Protein AF-A0A483A3L3-F1 (afdb_monomer)

pLDDT: mean 83.04, std 16.46, range [41.25, 95.81]

Nearest PDB structures (foldseek):
  6xg8-assembly1_A  TM=8.946E-01  e=9.373E-04  Acetivibrio thermocellus ATCC 27405
  5hiy-assembly1_A  TM=5.834E-01  e=6.926E+00  Porcine epidemic diarrhea vir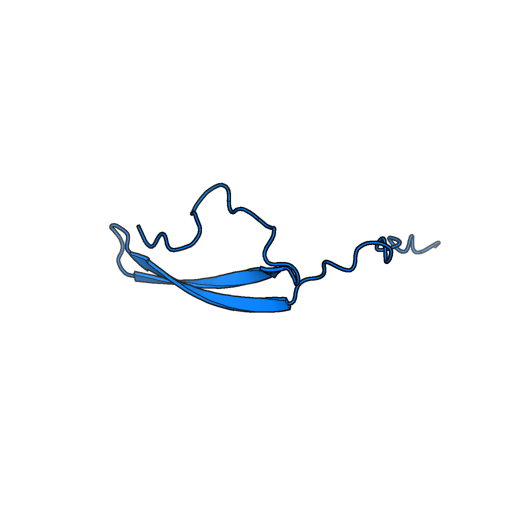us CV777
  2bxx-assembly1_A  TM=2.844E-01  e=3.331E+00  Infectious bronchitis virus

Foldseek 3Di:
DDDPDDPDPPVDPKDWDFWDWAWAQDPVGIDIDTHIAIPVNPDADDPAGDPRRD

Structure (mmCIF, N/CA/C/O backbone):
data_AF-A0A483A3L3-F1
#
_entry.id   AF-A0A483A3L3-F1
#
loop_
_atom_site.group_PDB
_atom_site.id
_atom_site.type_symbol
_atom_site.label_atom_id
_atom_site.label_alt_id
_atom_site.label_comp_id
_atom_site.label_asym_id
_atom_site.label_entity_id
_atom_site.label_seq_id
_atom_site.pdbx_PDB_ins_code
_atom_site.Cartn_x
_atom_site.Cartn_y
_atom_site.Cartn_z
_atom_site.occupancy
_atom_site.B_iso_or_equiv
_atom_site.auth_seq_id
_atom_site.auth_comp_id
_atom_site.auth_asym_id
_atom_site.auth_atom_id
_atom_site.pdbx_PDB_mode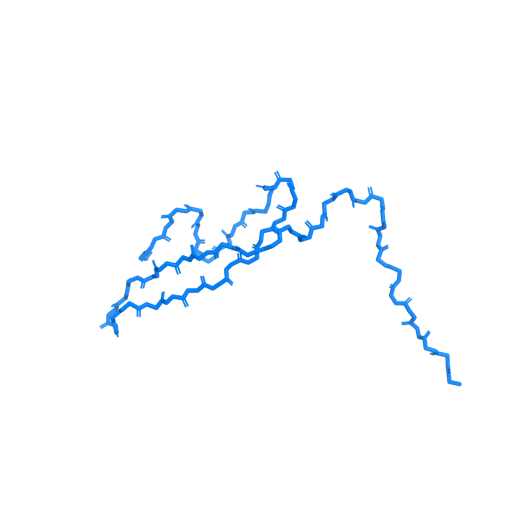l_num
ATOM 1 N N . MET A 1 1 ? 19.681 -33.330 -12.110 1.00 42.06 1 MET A N 1
ATOM 2 C CA . MET A 1 1 ? 18.618 -32.543 -11.454 1.00 42.06 1 MET A CA 1
ATOM 3 C C . MET A 1 1 ? 18.628 -31.176 -12.117 1.00 42.06 1 MET A C 1
ATOM 5 O O . MET A 1 1 ? 19.530 -30.396 -11.851 1.00 42.06 1 MET A O 1
ATOM 9 N N . VAL A 1 2 ? 17.760 -30.962 -13.107 1.00 41.25 2 VAL A N 1
ATOM 10 C CA . VAL A 1 2 ? 17.723 -29.708 -13.875 1.00 41.25 2 VAL A CA 1
ATOM 11 C C . VAL A 1 2 ? 16.858 -28.741 -13.084 1.00 41.25 2 VAL A C 1
ATOM 13 O O . VAL A 1 2 ? 15.672 -28.989 -12.886 1.00 41.25 2 VAL A O 1
ATOM 16 N N . ILE A 1 3 ? 17.480 -27.699 -12.547 1.00 52.03 3 ILE A N 1
ATOM 17 C CA . ILE A 1 3 ? 16.780 -26.649 -11.818 1.00 52.03 3 ILE A CA 1
ATOM 18 C C . ILE A 1 3 ? 16.095 -25.803 -12.888 1.00 52.03 3 ILE A C 1
ATOM 20 O O . ILE A 1 3 ? 16.763 -25.128 -13.666 1.00 52.03 3 ILE A O 1
ATOM 24 N N . GLN A 1 4 ? 14.774 -25.912 -12.986 1.00 52.22 4 GLN A N 1
ATOM 25 C CA . GLN A 1 4 ? 13.979 -25.163 -13.950 1.00 52.22 4 GLN A CA 1
ATOM 26 C C . GLN A 1 4 ? 13.889 -23.707 -13.472 1.00 52.22 4 GLN A C 1
ATOM 28 O O . GLN A 1 4 ? 13.017 -23.346 -12.681 1.00 52.22 4 GLN A O 1
ATOM 33 N N . SER A 1 5 ? 14.846 -22.879 -13.884 1.00 52.03 5 SER A N 1
ATOM 34 C CA . SER A 1 5 ? 14.809 -21.433 -13.675 1.00 52.03 5 SER A CA 1
ATOM 35 C C . SER A 1 5 ? 13.597 -20.857 -14.406 1.00 52.03 5 SER A C 1
ATOM 37 O O . SER A 1 5 ? 13.510 -20.949 -15.626 1.00 52.03 5 SER A O 1
ATOM 39 N N . HIS A 1 6 ? 12.648 -20.293 -13.652 1.00 51.03 6 HIS A N 1
ATOM 40 C CA . HIS A 1 6 ? 11.591 -19.453 -14.209 1.00 51.03 6 HIS A CA 1
ATOM 41 C C . HIS A 1 6 ? 12.260 -18.241 -14.867 1.00 51.03 6 HIS A C 1
ATOM 43 O O . HIS A 1 6 ? 12.799 -17.387 -14.160 1.00 51.03 6 HIS A O 1
ATOM 49 N N . GLU A 1 7 ? 12.256 -18.178 -16.198 1.00 50.22 7 GLU A N 1
ATOM 50 C CA . GLU A 1 7 ? 12.563 -16.948 -16.925 1.00 50.22 7 GLU A CA 1
ATOM 51 C C . GLU A 1 7 ? 11.541 -15.892 -16.492 1.00 50.22 7 GLU A C 1
ATOM 53 O O . GLU A 1 7 ? 10.360 -15.967 -16.821 1.00 50.22 7 GLU A O 1
ATOM 58 N N . GLN A 1 8 ? 11.982 -14.944 -15.666 1.00 57.97 8 GLN A N 1
ATOM 59 C CA . GLN A 1 8 ? 11.226 -13.722 -15.434 1.00 57.97 8 GLN A CA 1
ATOM 60 C C . GLN A 1 8 ? 11.260 -12.950 -16.747 1.00 57.97 8 GLN A C 1
ATOM 62 O O . GLN A 1 8 ? 12.341 -12.623 -17.234 1.00 57.97 8 GLN A O 1
ATOM 67 N N . ASP A 1 9 ? 10.091 -12.710 -17.327 1.00 55.94 9 ASP A N 1
ATOM 68 C CA . ASP A 1 9 ? 9.932 -11.960 -18.564 1.00 55.94 9 ASP A CA 1
ATOM 69 C C . ASP A 1 9 ? 10.458 -10.523 -18.370 1.00 55.94 9 ASP A C 1
ATOM 71 O O . ASP A 1 9 ? 9.783 -9.642 -17.831 1.00 55.94 9 ASP A O 1
ATOM 75 N N . THR A 1 10 ? 11.718 -10.294 -18.751 1.00 57.06 10 THR A N 1
ATOM 76 C CA . THR A 1 10 ? 12.423 -9.008 -18.615 1.00 57.06 10 THR A CA 1
ATOM 77 C C . THR A 1 10 ? 11.932 -7.959 -19.611 1.00 57.06 10 THR A C 1
ATOM 79 O O . THR A 1 10 ? 12.383 -6.815 -19.563 1.00 57.06 10 THR A O 1
ATOM 82 N N . SER A 1 11 ? 11.007 -8.321 -20.508 1.00 61.12 11 SER A N 1
ATOM 83 C CA . SER A 1 11 ? 10.401 -7.392 -21.464 1.00 61.12 11 SER A CA 1
ATOM 84 C C . SER A 1 11 ? 9.480 -6.372 -20.788 1.00 61.12 1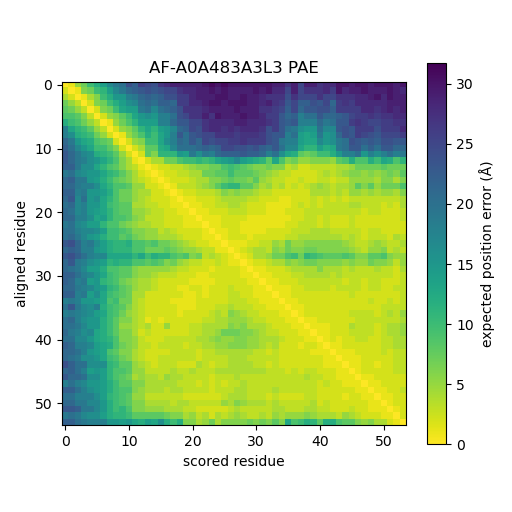1 SER A C 1
ATOM 86 O O . SER A 1 11 ? 9.290 -5.268 -21.303 1.00 61.12 11 SER A O 1
ATOM 88 N N . SER A 1 12 ? 8.948 -6.695 -19.604 1.00 67.88 12 SER A N 1
ATOM 89 C CA . SER A 1 12 ? 8.168 -5.748 -18.818 1.00 67.88 12 SER A CA 1
ATOM 90 C C . SER A 1 12 ? 9.094 -4.872 -17.965 1.00 67.88 12 SER A C 1
ATOM 92 O O . SER A 1 12 ? 9.762 -5.331 -17.042 1.00 67.88 12 SER A O 1
ATOM 94 N N . ASN A 1 13 ? 9.103 -3.561 -18.225 1.00 82.06 13 ASN A N 1
ATOM 95 C CA . ASN A 1 13 ? 9.747 -2.576 -17.340 1.00 82.06 13 ASN A CA 1
ATOM 96 C C . ASN A 1 13 ? 9.012 -2.442 -15.982 1.00 82.06 13 ASN A C 1
ATOM 98 O O . ASN A 1 13 ? 9.395 -1.645 -15.123 1.00 82.06 13 ASN A O 1
ATOM 102 N N . ASN A 1 14 ? 7.924 -3.197 -15.784 1.00 85.56 14 ASN A N 1
ATOM 103 C CA . ASN A 1 14 ? 7.131 -3.141 -14.572 1.00 85.56 14 ASN A CA 1
ATOM 104 C C . ASN A 1 14 ? 7.570 -4.222 -13.578 1.00 85.56 14 ASN A C 1
ATOM 106 O O . ASN A 1 14 ? 7.189 -5.384 -13.673 1.00 85.56 14 ASN A O 1
ATOM 110 N N . ALA A 1 15 ? 8.358 -3.814 -12.589 1.00 88.06 15 ALA A N 1
ATOM 111 C CA . ALA A 1 15 ? 8.764 -4.649 -11.464 1.00 88.06 15 ALA A CA 1
ATOM 112 C C . ALA A 1 15 ? 8.271 -4.045 -10.144 1.00 88.06 15 ALA A C 1
ATOM 114 O O . ALA A 1 15 ? 7.896 -2.874 -10.084 1.00 88.06 15 ALA A O 1
ATOM 115 N N . ARG A 1 16 ? 8.310 -4.818 -9.051 1.00 88.50 16 ARG A N 1
ATOM 116 C CA . ARG A 1 16 ? 7.998 -4.278 -7.718 1.00 88.50 16 ARG A CA 1
ATOM 117 C C . ARG A 1 16 ? 8.949 -3.125 -7.370 1.00 88.50 16 ARG A C 1
ATOM 119 O O . ARG A 1 16 ? 10.165 -3.251 -7.499 1.00 88.50 16 ARG A O 1
ATOM 126 N N . ASN A 1 17 ? 8.393 -2.020 -6.889 1.00 89.62 17 ASN A N 1
ATOM 127 C CA . ASN A 1 17 ? 9.094 -0.803 -6.498 1.00 89.62 17 ASN A CA 1
ATOM 128 C C . ASN A 1 17 ? 8.833 -0.468 -5.021 1.00 89.62 17 ASN A C 1
ATOM 130 O O . ASN A 1 17 ? 8.263 0.568 -4.679 1.00 89.62 17 ASN A O 1
ATOM 134 N N . GLY A 1 18 ? 9.251 -1.380 -4.143 1.00 92.62 18 GLY A N 1
ATOM 135 C CA . GLY A 1 18 ? 9.152 -1.207 -2.696 1.00 92.62 18 GLY A CA 1
ATOM 136 C C . GLY A 1 18 ? 7.748 -1.426 -2.128 1.00 92.62 18 GLY A C 1
ATOM 137 O O . GLY A 1 18 ? 6.879 -2.037 -2.759 1.00 92.62 18 GLY A O 1
ATOM 138 N N . TYR A 1 19 ? 7.564 -0.942 -0.900 1.00 93.88 19 TYR A N 1
ATOM 139 C CA . TYR A 1 19 ? 6.345 -1.091 -0.111 1.00 93.88 19 TYR A CA 1
ATOM 140 C C . TYR A 1 19 ? 5.882 0.274 0.402 1.00 93.88 19 TYR A C 1
ATOM 142 O O . TYR A 1 19 ? 6.702 1.116 0.764 1.00 93.88 19 TYR A O 1
ATOM 150 N N . GLY A 1 20 ? 4.570 0.487 0.443 1.00 91.19 20 GLY A N 1
ATOM 151 C CA . GLY A 1 20 ? 3.948 1.596 1.164 1.00 91.19 20 GLY A CA 1
ATOM 152 C C . GLY A 1 20 ? 3.228 1.088 2.408 1.00 91.19 20 GLY A C 1
ATOM 153 O O . GLY A 1 20 ? 2.670 -0.007 2.378 1.00 91.19 20 GLY A O 1
ATOM 154 N N . SER A 1 21 ? 3.209 1.884 3.477 1.00 94.38 21 SER A N 1
ATOM 155 C CA . SER A 1 21 ? 2.360 1.597 4.637 1.00 94.38 21 SER A CA 1
ATOM 156 C C . SER A 1 21 ? 0.914 2.024 4.357 1.00 94.38 21 SER A C 1
ATOM 158 O O . SER A 1 21 ? 0.668 3.059 3.725 1.00 94.38 21 SER A O 1
ATOM 160 N N . LYS A 1 22 ? -0.050 1.213 4.794 1.00 93.88 22 LYS A N 1
ATOM 161 C CA . LYS A 1 22 ? -1.475 1.552 4.844 1.00 93.88 22 LYS A CA 1
ATOM 162 C C . LYS A 1 22 ? -2.043 1.074 6.175 1.00 93.88 22 LYS A C 1
ATOM 164 O O . LYS A 1 22 ? -1.995 -0.116 6.467 1.00 93.88 22 LYS A O 1
ATOM 169 N N . THR A 1 23 ? -2.646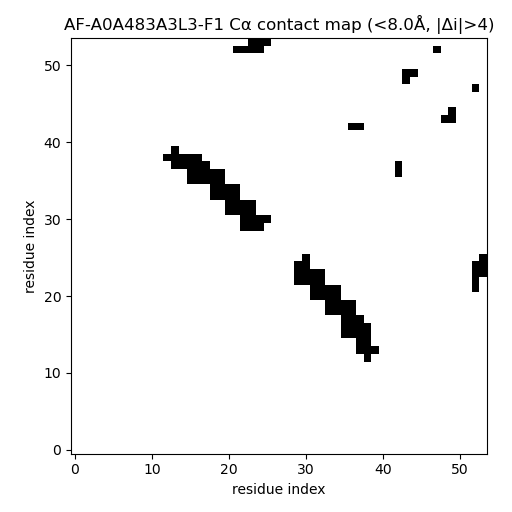 1.987 6.925 1.00 95.81 23 THR A N 1
ATOM 170 C CA . THR A 1 23 ? -3.394 1.661 8.143 1.00 95.81 23 THR A CA 1
ATOM 171 C C . THR A 1 23 ? -4.863 1.434 7.797 1.00 95.81 23 THR A C 1
ATOM 173 O O . THR A 1 23 ? -5.523 2.335 7.275 1.00 95.81 23 THR A O 1
ATOM 176 N N . LEU A 1 24 ? -5.368 0.231 8.064 1.00 93.94 24 LEU A N 1
ATOM 177 C CA . LEU A 1 24 ? -6.786 -0.107 7.974 1.00 93.94 24 LEU A CA 1
ATOM 178 C C . LEU A 1 24 ? -7.451 0.051 9.331 1.00 93.94 24 LEU A C 1
ATOM 180 O O . LEU A 1 24 ? -6.853 -0.283 10.351 1.00 93.94 24 LEU A O 1
ATOM 184 N N . LYS A 1 25 ? -8.693 0.519 9.332 1.00 93.94 25 LYS A N 1
ATOM 185 C CA . LYS A 1 25 ? -9.538 0.635 10.515 1.00 93.94 25 LYS A CA 1
ATOM 186 C C . LYS A 1 25 ? -10.708 -0.320 10.350 1.00 93.94 25 LYS A C 1
ATOM 188 O O . LYS A 1 25 ? -11.460 -0.199 9.390 1.00 93.94 25 LYS A O 1
ATOM 193 N N . GLY A 1 26 ? -10.848 -1.260 11.273 1.00 90.06 26 GLY A N 1
ATOM 194 C CA . GLY A 1 26 ? -11.971 -2.190 11.306 1.00 90.06 26 GLY A CA 1
ATOM 195 C C . GLY A 1 26 ? -12.538 -2.328 12.709 1.00 90.06 26 GLY A C 1
ATOM 196 O O . GLY A 1 26 ? -12.063 -1.705 13.660 1.00 90.06 26 GLY A O 1
ATOM 197 N N . ASP A 1 27 ? -13.524 -3.206 12.849 1.00 91.88 27 ASP A N 1
ATOM 198 C CA . ASP A 1 27 ? -14.230 -3.436 14.117 1.00 91.88 27 ASP A CA 1
ATOM 199 C C . ASP A 1 27 ? -13.307 -3.923 15.249 1.00 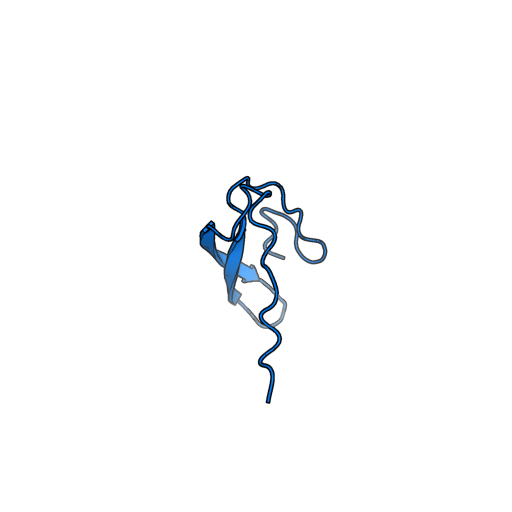91.88 27 ASP A C 1
ATOM 201 O O . ASP A 1 27 ? -13.623 -3.794 16.430 1.00 91.88 27 ASP A O 1
ATOM 205 N N . HIS A 1 28 ? -12.140 -4.463 14.895 1.00 90.19 28 HIS A N 1
ATOM 206 C CA . HIS A 1 28 ? -11.125 -4.953 15.828 1.00 90.19 28 HIS A CA 1
ATOM 207 C C . HIS A 1 28 ? -9.984 -3.952 16.088 1.00 90.19 28 HIS A C 1
ATOM 209 O O . HIS A 1 28 ? -8.994 -4.314 16.721 1.00 90.19 28 HIS A O 1
ATOM 215 N N . GLY A 1 29 ? -10.109 -2.704 15.622 1.00 92.38 29 GLY A N 1
ATOM 216 C CA . GLY A 1 29 ? -9.103 -1.652 15.783 1.00 92.38 29 GLY A CA 1
ATOM 217 C C . GLY A 1 29 ? -8.320 -1.349 14.504 1.00 92.38 29 GLY A C 1
ATOM 218 O O . GLY A 1 29 ? -8.813 -1.544 13.391 1.00 92.38 29 GLY A O 1
ATOM 219 N N . GLU A 1 30 ? -7.105 -0.819 14.666 1.00 95.69 30 GLU A N 1
ATOM 220 C CA . GLU A 1 30 ? -6.240 -0.424 13.550 1.00 95.69 30 GLU A CA 1
ATOM 221 C C . GLU A 1 30 ? -5.204 -1.508 13.222 1.00 95.69 30 GLU A C 1
ATOM 223 O O . GLU A 1 30 ? -4.592 -2.090 14.119 1.00 95.69 30 GLU A O 1
ATOM 228 N N . ILE A 1 31 ? -4.991 -1.766 11.930 1.00 94.56 31 ILE A N 1
ATOM 229 C CA . ILE A 1 31 ? -4.005 -2.727 11.420 1.00 94.56 31 ILE A CA 1
ATOM 230 C C . ILE A 1 31 ? -3.097 -2.013 10.425 1.00 94.56 31 ILE A C 1
ATOM 232 O O . ILE A 1 31 ? -3.570 -1.445 9.441 1.00 94.56 31 ILE A O 1
ATOM 236 N N . GLU A 1 32 ? -1.786 -2.070 10.645 1.00 95.00 32 GLU A N 1
ATOM 237 C CA . GLU A 1 32 ? -0.799 -1.553 9.699 1.00 95.00 32 GLU A CA 1
ATOM 238 C C . GLU A 1 32 ? -0.392 -2.631 8.684 1.00 95.00 32 GLU A C 1
ATOM 240 O O . GLU A 1 32 ? -0.010 -3.743 9.049 1.00 95.00 32 GLU A O 1
ATOM 245 N N . LEU A 1 33 ? -0.468 -2.300 7.393 1.00 92.75 33 LEU A N 1
ATOM 246 C CA . LEU A 1 33 ? -0.130 -3.186 6.283 1.00 92.75 33 LEU A CA 1
ATOM 247 C C . LEU A 1 33 ? 1.020 -2.628 5.449 1.00 92.75 33 LEU A C 1
ATOM 249 O O . LEU A 1 33 ? 1.028 -1.456 5.080 1.00 92.75 33 LEU A O 1
ATOM 253 N N . SER A 1 34 ? 1.938 -3.510 5.055 1.00 94.38 34 SER A N 1
ATOM 254 C CA . SER A 1 34 ? 2.966 -3.226 4.049 1.00 94.38 34 SER A CA 1
ATOM 255 C C . SER A 1 34 ? 2.484 -3.662 2.665 1.00 94.38 34 SER A C 1
ATOM 257 O O . SER A 1 34 ? 2.438 -4.852 2.359 1.00 94.38 34 SER A O 1
ATOM 259 N N . ILE A 1 35 ? 2.121 -2.703 1.815 1.00 92.94 35 ILE A N 1
ATOM 260 C CA . ILE A 1 35 ? 1.543 -2.955 0.491 1.00 92.94 35 ILE A CA 1
ATOM 261 C C . ILE A 1 35 ? 2.626 -2.824 -0.584 1.00 92.94 35 ILE A C 1
ATOM 263 O O . ILE A 1 35 ? 3.182 -1.733 -0.737 1.00 92.94 35 ILE A O 1
ATOM 267 N N . PRO A 1 36 ? 2.927 -3.885 -1.355 1.00 93.50 36 PRO A N 1
ATOM 268 C CA . PRO A 1 36 ? 3.852 -3.790 -2.476 1.00 93.50 36 PRO A CA 1
ATOM 269 C C . PRO A 1 36 ? 3.273 -2.893 -3.572 1.00 93.50 36 PRO A C 1
ATOM 271 O O . PRO A 1 36 ? 2.074 -2.926 -3.848 1.00 93.50 36 PRO A O 1
ATOM 274 N N . ARG A 1 37 ? 4.136 -2.113 -4.220 1.00 91.56 37 ARG A N 1
ATOM 275 C CA . ARG A 1 37 ? 3.773 -1.303 -5.390 1.00 91.56 37 ARG A CA 1
ATOM 276 C C . ARG A 1 37 ? 4.545 -1.758 -6.610 1.00 91.56 37 ARG A C 1
ATOM 278 O O . ARG A 1 37 ? 5.678 -2.218 -6.488 1.00 91.56 37 ARG A O 1
ATOM 285 N N . ASP A 1 38 ? 3.940 -1.637 -7.776 1.00 92.88 38 ASP A N 1
ATOM 286 C CA . ASP A 1 38 ? 4.605 -1.821 -9.057 1.00 92.88 38 ASP A CA 1
ATOM 287 C C . ASP A 1 38 ? 5.294 -0.511 -9.493 1.00 92.88 38 ASP A C 1
ATOM 289 O O . ASP A 1 38 ? 5.027 0.564 -8.947 1.00 92.88 38 ASP A O 1
ATOM 293 N N . ARG A 1 39 ? 6.253 -0.595 -10.420 1.00 91.44 39 ARG A N 1
ATOM 294 C CA . ARG A 1 39 ? 7.061 0.549 -10.874 1.00 91.44 39 ARG A CA 1
ATOM 295 C C . ARG A 1 39 ? 6.199 1.591 -11.570 1.00 91.44 39 ARG A C 1
ATOM 297 O O . ARG A 1 39 ? 6.422 2.780 -11.357 1.00 91.44 39 ARG A O 1
ATOM 304 N N . ASN A 1 40 ? 5.245 1.134 -12.372 1.00 92.06 40 ASN A N 1
ATOM 305 C CA . ASN A 1 40 ? 4.406 2.003 -13.185 1.00 92.06 40 ASN A CA 1
ATOM 306 C C . ASN A 1 40 ? 3.175 2.532 -12.436 1.00 92.06 40 ASN A C 1
ATOM 308 O O . ASN A 1 40 ? 2.541 3.466 -12.911 1.00 92.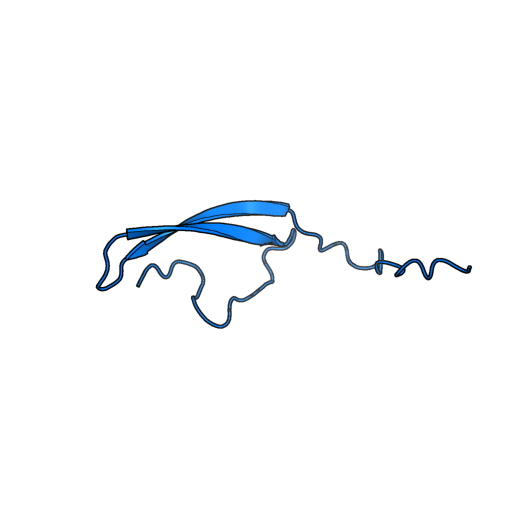06 40 ASN A O 1
ATOM 312 N N . ALA A 1 41 ? 2.869 1.984 -11.254 1.00 89.00 41 ALA A N 1
ATOM 313 C CA . ALA A 1 41 ? 1.645 2.259 -10.500 1.00 89.00 41 ALA A CA 1
ATOM 314 C C . ALA A 1 41 ? 0.343 1.852 -11.229 1.00 89.00 41 ALA A C 1
ATOM 316 O O . ALA A 1 41 ? -0.737 2.351 -10.887 1.00 89.00 41 ALA A O 1
ATOM 317 N N . ASP A 1 42 ? 0.436 0.916 -12.178 1.00 92.38 42 ASP A N 1
ATOM 318 C CA . ASP A 1 42 ? -0.666 0.452 -13.030 1.00 92.38 42 ASP A CA 1
ATOM 319 C C . ASP A 1 42 ? -1.511 -0.636 -12.349 1.00 92.38 42 ASP A C 1
ATOM 321 O O . ASP A 1 42 ? -2.615 -0.948 -12.795 1.00 92.38 42 ASP A O 1
ATOM 325 N N . PHE A 1 43 ? -1.021 -1.237 -11.259 1.00 92.38 43 PHE A N 1
ATOM 326 C CA . PHE A 1 43 ? -1.781 -2.246 -10.527 1.00 92.38 43 PHE A CA 1
ATOM 327 C C . PHE A 1 43 ? -3.004 -1.629 -9.834 1.00 92.38 43 PHE A C 1
ATOM 329 O O . PHE A 1 43 ? -2.869 -0.700 -9.032 1.00 92.38 43 PHE A O 1
ATOM 336 N N . GLU A 1 44 ? -4.187 -2.195 -10.084 1.00 93.62 44 GLU A N 1
ATOM 337 C CA . GLU A 1 44 ? -5.429 -1.848 -9.389 1.00 93.62 44 GLU A CA 1
ATOM 338 C C . GLU A 1 44 ? -5.803 -2.927 -8.354 1.00 93.62 44 GLU A C 1
ATOM 340 O O . GLU A 1 44 ? -6.106 -4.065 -8.725 1.00 93.62 44 GLU A O 1
ATOM 345 N N . PRO A 1 45 ? -5.775 -2.607 -7.044 1.00 92.88 45 PRO A N 1
ATOM 346 C CA . PRO A 1 45 ? -6.160 -3.545 -5.995 1.00 92.88 45 PRO A CA 1
ATOM 347 C C . PRO A 1 45 ? -7.634 -3.961 -6.083 1.00 92.88 45 PRO A C 1
ATOM 349 O O . PRO A 1 45 ? -8.518 -3.117 -6.200 1.00 92.88 45 PRO A O 1
ATOM 352 N N . VAL A 1 46 ? -7.903 -5.260 -5.935 1.00 93.50 46 VAL A N 1
ATOM 353 C CA . VAL A 1 46 ? -9.260 -5.822 -6.077 1.00 93.50 46 VAL A CA 1
ATOM 354 C C . VAL A 1 46 ? -10.067 -5.771 -4.775 1.00 93.50 46 VAL A C 1
ATOM 356 O O . VAL A 1 46 ? -11.267 -5.528 -4.805 1.00 93.50 46 VAL A O 1
ATOM 359 N N . ILE A 1 47 ? -9.420 -6.021 -3.632 1.00 91.81 47 ILE A N 1
ATOM 360 C CA . ILE A 1 47 ? -10.111 -6.157 -2.335 1.00 91.81 47 ILE A CA 1
ATOM 361 C C . ILE A 1 47 ? -10.235 -4.803 -1.629 1.00 91.81 47 ILE A C 1
ATOM 363 O O . ILE A 1 47 ? -11.292 -4.471 -1.110 1.00 91.81 47 ILE A O 1
ATOM 367 N N . LEU A 1 48 ? -9.147 -4.027 -1.607 1.00 90.69 48 LEU A N 1
ATOM 368 C CA . LEU A 1 48 ? -9.072 -2.726 -0.943 1.00 90.69 48 LEU A CA 1
ATOM 369 C C . LEU A 1 48 ? -8.426 -1.721 -1.883 1.00 90.69 48 LEU A C 1
ATOM 371 O O . LEU A 1 48 ? -7.211 -1.755 -2.098 1.00 90.69 48 LEU A O 1
ATOM 375 N N . GLY A 1 49 ? -9.238 -0.825 -2.429 1.00 92.62 49 GLY A N 1
ATOM 376 C CA . GLY A 1 49 ? -8.829 0.151 -3.424 1.00 92.62 49 GLY A CA 1
ATOM 377 C C . GLY A 1 49 ? -7.731 1.106 -2.947 1.00 92.62 49 GLY A C 1
ATOM 378 O O . GLY A 1 49 ? -7.426 1.277 -1.752 1.00 92.62 49 GLY A O 1
ATOM 379 N N . LYS A 1 50 ? -7.125 1.791 -3.919 1.00 91.50 50 LYS A N 1
ATOM 380 C CA . LYS A 1 50 ? -6.174 2.877 -3.650 1.00 91.50 50 LYS A CA 1
ATOM 381 C C . LYS A 1 50 ? -6.856 3.925 -2.754 1.00 91.50 50 LYS A C 1
ATOM 383 O O . LYS A 1 50 ? -7.993 4.313 -2.982 1.00 91.50 50 LYS A O 1
ATOM 388 N N . GLY A 1 51 ? -6.176 4.331 -1.678 1.00 89.50 51 GLY A N 1
ATOM 389 C CA . GLY A 1 51 ? -6.699 5.307 -0.709 1.00 89.50 51 GLY A CA 1
ATOM 390 C C . GLY A 1 51 ? -7.753 4.807 0.296 1.00 89.50 51 GLY A C 1
ATOM 391 O O . GLY A 1 51 ? -7.963 5.488 1.290 1.00 89.50 51 GLY A O 1
ATOM 392 N N . GLN A 1 52 ? -8.354 3.624 0.120 1.00 92.06 52 GLN A N 1
ATOM 393 C CA . GLN A 1 52 ? -9.348 3.099 1.074 1.00 92.06 52 GLN A CA 1
ATOM 394 C C . GLN A 1 52 ? -8.707 2.629 2.386 1.00 92.06 52 GLN A C 1
ATOM 396 O O . GLN A 1 52 ? -7.645 2.003 2.360 1.00 92.06 52 GLN A O 1
ATOM 401 N N . THR A 1 53 ? -9.333 2.927 3.521 1.00 88.06 53 THR A N 1
ATOM 402 C CA . THR A 1 53 ? -8.821 2.595 4.865 1.00 88.06 53 THR A CA 1
ATOM 403 C C . THR A 1 53 ?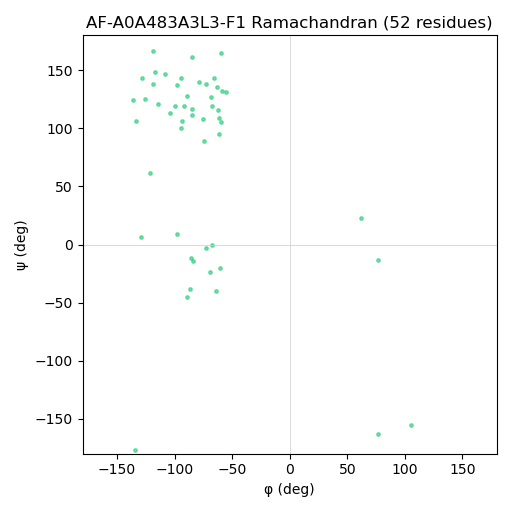 -9.849 1.886 5.749 1.00 88.06 53 THR A C 1
ATOM 405 O O . THR A 1 53 ? -9.557 1.648 6.918 1.00 88.06 53 THR A O 1
ATOM 408 N N . PHE A 1 54 ? -11.011 1.539 5.197 1.00 78.62 54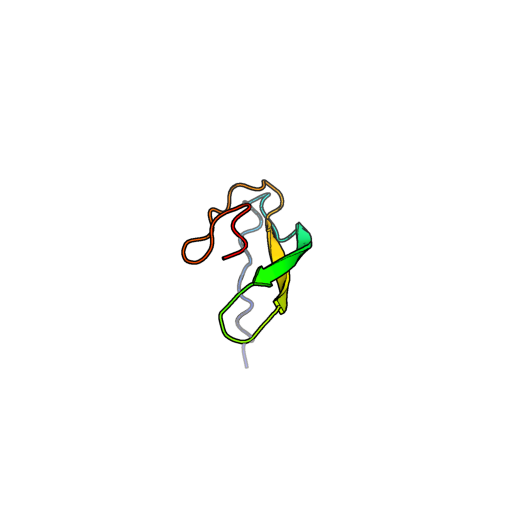 PHE A N 1
ATOM 409 C CA . PHE A 1 54 ? -12.143 0.874 5.842 1.00 78.62 54 PHE A CA 1
ATOM 410 C C . PHE A 1 54 ? -12.796 -0.094 4.853 1.00 78.62 54 PHE A C 1
ATOM 412 O O . PHE A 1 54 ? -12.678 0.172 3.631 1.00 78.62 54 PHE A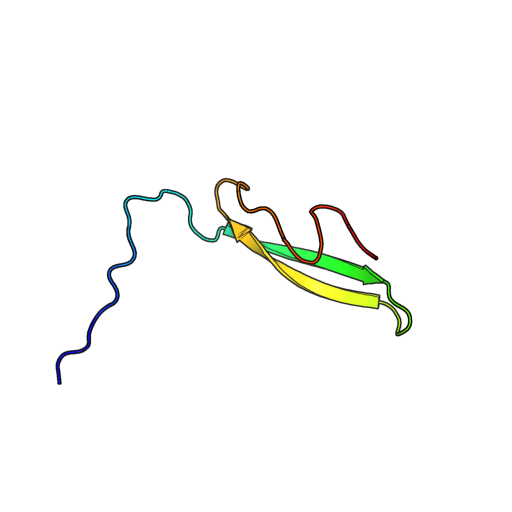 O 1
#

Mean predicted aligned error: 8.89 Å

Secondary structure (DSSP, 8-state):
---------TT----EEEEEEEEEEETTEEEEEEEEEESSS----SSS-TT---

Radius of gyration: 16.06 Å; Cα contacts (8 Å, |Δi|>4): 57; chains: 1; bounding box: 33×38×37 Å

Solvent-accessible surface area (backbone atoms only — not comparable to full-atom values): 3734 Å² total; per-residue (Å²): 137,83,79,82,74,78,79,73,73,75,85,54,86,64,45,80,58,60,69,44,81,46,64,34,48,54,99,91,45,79,46,82,40,81,43,76,34,50,58,78,65,78,78,77,56,88,90,62,46,87,92,60,40,109

Sequence (54 aa):
MVIQSHEQDTSSNNARNGYGSKTLKGDHGEIELSIPRDRNADFEPVILGKGQTF